Protein AF-A0A075LN74-F1 (afdb_monomer)

Secondary structure (DSSP, 8-state):
--HHHHHHHHHHTTTT--SSHHHHHHHHHHHHHHHHHHHHHHHHHHHHHHHHHHHHHHHHHHHHHHHHHTT---HHHHHHHHHHHHHHHHHHHHHHHHHHHHHHHHH-

Radius of gyration: 26.01 Å; Cα contacts (8 Å, |Δi|>4): 28; chains: 1; bounding box: 58×13×72 Å

Mean predicted aligned error: 12.72 Å

Solvent-accessible surface area (backbone atoms only — not comparable to full-atom values): 6049 Å² total; per-residue (Å²): 133,55,74,65,61,56,52,53,60,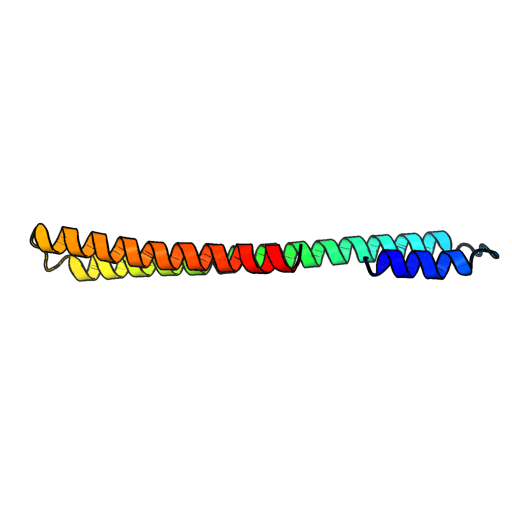58,49,65,76,62,72,86,69,91,78,70,54,64,64,58,50,51,54,50,51,51,53,50,50,54,50,51,50,51,52,50,53,51,51,52,51,51,31,51,50,54,19,49,51,43,42,50,52,38,51,49,53,50,52,55,51,52,63,70,42,67,91,60,66,58,76,68,55,46,54,52,50,53,54,53,49,50,55,53,44,49,51,30,48,54,51,21,48,46,56,40,50,51,56,48,71,72,77,107

Sequence (108 aa):
MKLVD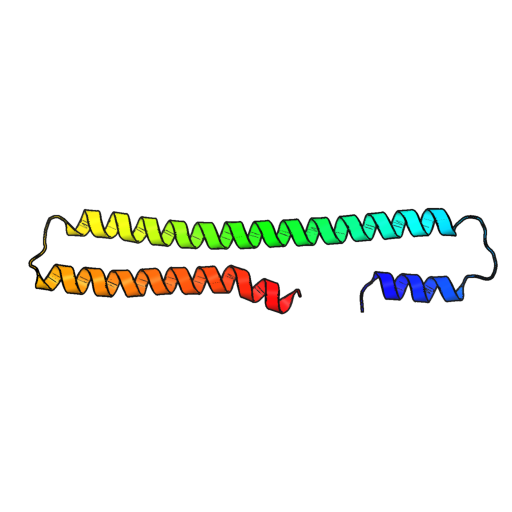KFILLNVSTADEDYGTGEVVESISDWFADFEQFMDDLVHMFLLLSSGIVLFIGILVMIISLLASMPFQSKAEMRNFWRIQTYIMLGFFITAVLIYTVPLAVFL

Structure (mmCIF, N/CA/C/O backbone):
data_AF-A0A075LN74-F1
#
_entry.id   AF-A0A075LN74-F1
#
loop_
_atom_site.group_PDB
_atom_site.id
_atom_site.type_symbol
_atom_site.label_atom_id
_atom_site.label_alt_id
_atom_site.label_comp_id
_atom_site.label_asym_id
_atom_site.label_entity_id
_atom_site.label_seq_id
_atom_site.pdbx_PDB_ins_code
_atom_site.Cartn_x
_atom_site.Cartn_y
_atom_site.Cartn_z
_atom_site.occupancy
_atom_site.B_iso_or_equiv
_atom_site.auth_seq_id
_atom_site.auth_comp_id
_atom_site.auth_asym_id
_atom_site.auth_atom_id
_atom_site.pdbx_PDB_model_num
ATOM 1 N N . MET A 1 1 ? 8.003 -1.906 -29.227 1.00 45.41 1 MET A N 1
ATOM 2 C CA . MET A 1 1 ? 9.253 -1.841 -30.013 1.00 45.41 1 MET A CA 1
ATOM 3 C C . MET A 1 1 ? 10.122 -0.810 -29.330 1.00 45.41 1 MET A C 1
ATOM 5 O O . MET A 1 1 ? 9.701 0.344 -29.263 1.00 45.41 1 MET A O 1
ATOM 9 N N . LYS A 1 2 ? 11.205 -1.247 -28.686 1.00 59.84 2 LYS A N 1
ATOM 10 C CA . LYS A 1 2 ? 12.016 -0.375 -27.831 1.00 59.84 2 LYS A CA 1
ATOM 11 C C . LYS A 1 2 ? 12.762 0.642 -28.700 1.00 59.84 2 LYS A C 1
ATOM 13 O O . LYS A 1 2 ? 12.997 0.404 -29.884 1.00 59.84 2 LYS A O 1
ATOM 18 N N . LEU A 1 3 ? 13.114 1.794 -28.129 1.00 57.31 3 LEU A N 1
ATOM 19 C CA . LEU A 1 3 ? 13.896 2.828 -28.828 1.00 57.31 3 LEU A CA 1
ATOM 20 C C 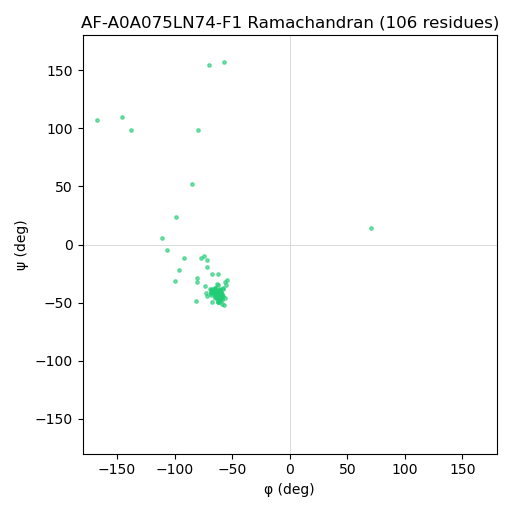. LEU A 1 3 ? 15.230 2.270 -29.351 1.00 57.31 3 LEU A C 1
ATOM 22 O O . LEU A 1 3 ? 15.670 2.650 -30.435 1.00 57.31 3 LEU A O 1
ATOM 26 N N . VAL A 1 4 ? 15.791 1.305 -28.621 1.00 55.53 4 VAL A N 1
ATOM 27 C CA . VAL A 1 4 ? 16.991 0.538 -28.972 1.00 55.53 4 VAL A CA 1
ATOM 28 C C . VAL A 1 4 ? 16.821 -0.216 -30.294 1.00 55.53 4 VAL A C 1
ATOM 30 O O . VAL A 1 4 ? 17.645 -0.051 -31.188 1.00 55.53 4 VAL A O 1
ATOM 33 N N . ASP A 1 5 ? 15.709 -0.936 -30.489 1.00 55.34 5 ASP A N 1
ATOM 34 C CA . ASP A 1 5 ? 15.438 -1.664 -31.742 1.00 55.34 5 ASP A CA 1
ATOM 35 C C . ASP A 1 5 ? 15.429 -0.719 -32.950 1.00 55.34 5 ASP A C 1
ATOM 37 O O . ASP A 1 5 ? 15.895 -1.058 -34.037 1.00 55.34 5 ASP A O 1
ATOM 41 N N . LYS A 1 6 ? 14.904 0.496 -32.752 1.00 58.91 6 LYS A N 1
ATOM 42 C CA . LYS A 1 6 ? 14.803 1.521 -33.792 1.00 58.91 6 LYS A CA 1
ATOM 43 C C . LYS A 1 6 ? 16.165 2.143 -34.115 1.00 58.91 6 LYS A C 1
ATOM 45 O O . LYS A 1 6 ? 16.424 2.432 -35.279 1.00 58.91 6 LYS A O 1
ATOM 50 N N . PHE A 1 7 ? 17.027 2.314 -33.112 1.00 56.75 7 PHE A N 1
ATOM 51 C CA . PHE A 1 7 ? 18.408 2.771 -33.288 1.00 56.75 7 PHE A CA 1
ATOM 52 C C . PHE A 1 7 ? 19.275 1.727 -33.998 1.00 56.75 7 PHE A C 1
ATOM 54 O O . PHE A 1 7 ? 19.996 2.074 -34.932 1.00 56.75 7 PHE A O 1
ATOM 61 N N . ILE A 1 8 ? 19.147 0.452 -33.623 1.00 57.09 8 ILE A N 1
ATOM 62 C CA . ILE A 1 8 ? 19.858 -0.661 -34.265 1.00 57.09 8 ILE A CA 1
ATOM 63 C C . ILE A 1 8 ? 19.442 -0.776 -35.739 1.00 57.09 8 ILE A C 1
ATOM 65 O O . ILE A 1 8 ? 20.299 -0.834 -36.618 1.00 57.09 8 ILE A O 1
ATOM 69 N N . LEU A 1 9 ? 18.139 -0.715 -36.038 1.00 55.78 9 LEU A N 1
ATOM 70 C CA . LEU A 1 9 ? 17.627 -0.747 -37.416 1.00 55.78 9 LEU A CA 1
ATOM 71 C C . LEU A 1 9 ? 18.095 0.436 -38.277 1.00 55.78 9 LEU A C 1
ATOM 73 O O . LEU A 1 9 ? 18.324 0.259 -39.472 1.00 55.78 9 LEU A O 1
ATOM 77 N N . LEU A 1 10 ? 18.242 1.630 -37.695 1.00 54.88 10 LEU A N 1
ATOM 78 C CA . LEU A 1 10 ? 18.761 2.807 -38.402 1.00 54.88 10 LEU A CA 1
ATOM 79 C C . LEU A 1 10 ? 20.255 2.662 -38.737 1.00 54.88 10 LEU A C 1
ATOM 81 O O . LEU A 1 10 ? 20.655 3.016 -39.846 1.00 54.88 10 LEU A O 1
ATOM 85 N N . ASN A 1 11 ? 21.053 2.083 -37.833 1.00 52.88 11 ASN A N 1
ATOM 86 C CA . ASN A 1 11 ? 22.504 1.940 -38.004 1.00 52.88 11 ASN A CA 1
ATOM 87 C C . ASN A 1 11 ? 22.919 0.760 -38.898 1.00 52.88 11 ASN A C 1
ATOM 89 O O . ASN A 1 11 ? 23.935 0.839 -39.586 1.00 52.88 11 ASN A O 1
ATOM 93 N N . VAL A 1 12 ? 22.118 -0.311 -38.956 1.00 51.59 12 VAL A N 1
ATOM 94 C CA . VAL A 1 12 ? 22.334 -1.415 -39.913 1.00 51.59 12 VAL A CA 1
ATOM 95 C C . VAL A 1 12 ? 22.222 -0.924 -41.366 1.00 51.59 12 VAL A C 1
ATOM 97 O O . VAL A 1 12 ? 22.855 -1.492 -42.249 1.00 51.59 12 VAL A O 1
ATOM 100 N N . SER A 1 13 ? 21.490 0.168 -41.630 1.00 50.19 13 SER A N 1
ATOM 101 C CA . SER A 1 13 ? 21.411 0.761 -42.977 1.00 50.19 13 SER A CA 1
ATOM 102 C C . SER A 1 13 ? 22.645 1.579 -43.392 1.00 50.19 13 SER A C 1
ATOM 104 O O . SER A 1 13 ? 22.774 1.919 -44.565 1.00 50.19 13 SER A O 1
ATOM 106 N N . THR A 1 14 ? 23.556 1.878 -42.458 1.00 50.84 14 THR A N 1
ATOM 107 C CA . THR A 1 14 ? 24.780 2.676 -42.679 1.00 50.84 14 THR A CA 1
ATOM 108 C C . THR A 1 14 ? 26.075 1.855 -42.590 1.00 50.84 14 THR A C 1
ATOM 110 O O . THR A 1 14 ? 27.164 2.419 -42.655 1.00 50.84 14 THR A O 1
ATOM 113 N N . ALA A 1 15 ? 25.977 0.530 -42.446 1.00 48.09 15 ALA A N 1
ATOM 114 C CA . ALA A 1 15 ? 27.088 -0.376 -42.148 1.00 48.09 15 ALA A CA 1
ATOM 115 C C . ALA A 1 15 ? 27.884 -0.854 -43.385 1.00 48.09 15 ALA A C 1
ATOM 117 O O . ALA A 1 15 ? 28.086 -2.053 -43.547 1.00 48.09 15 ALA A O 1
ATOM 118 N N . ASP A 1 16 ? 28.344 0.065 -44.241 1.00 47.47 16 ASP A N 1
ATOM 119 C CA . ASP A 1 16 ? 29.324 -0.257 -45.304 1.00 47.47 16 ASP A CA 1
ATOM 120 C C . ASP A 1 16 ? 30.743 0.281 -45.016 1.00 47.47 16 ASP A C 1
ATOM 122 O O . ASP A 1 16 ? 31.680 -0.053 -45.738 1.00 47.47 16 ASP A O 1
ATOM 126 N N . GLU A 1 17 ? 30.960 1.048 -43.938 1.00 48.88 17 GLU A N 1
ATOM 127 C CA . GLU A 1 17 ? 32.302 1.521 -43.553 1.00 48.88 17 GLU A CA 1
ATOM 128 C C . GLU A 1 17 ? 32.520 1.416 -42.031 1.00 48.88 17 GLU A C 1
ATOM 130 O O . GLU A 1 17 ? 32.080 2.259 -41.247 1.00 48.88 17 GLU A O 1
ATOM 135 N N . ASP A 1 18 ? 33.186 0.341 -41.603 1.00 53.03 18 ASP A N 1
ATOM 136 C CA . ASP A 1 18 ? 33.511 0.061 -40.201 1.00 53.03 18 ASP A CA 1
ATOM 137 C C . ASP A 1 18 ? 34.742 0.871 -39.750 1.00 53.03 18 ASP A C 1
ATOM 139 O O . ASP A 1 18 ? 35.892 0.524 -40.027 1.00 53.03 18 ASP A O 1
ATOM 143 N N . TYR A 1 19 ? 34.483 1.995 -39.078 1.00 53.09 19 TYR A N 1
ATOM 144 C CA . TYR A 1 19 ? 35.487 2.925 -38.543 1.00 53.09 19 TYR A CA 1
ATOM 145 C C . TYR A 1 19 ? 35.773 2.716 -37.040 1.00 53.09 19 TYR A C 1
ATOM 147 O O . TYR A 1 19 ? 36.186 3.653 -36.354 1.00 53.09 19 TYR A O 1
ATOM 155 N N . GLY A 1 20 ? 35.531 1.523 -36.480 1.00 56.03 20 GLY A N 1
ATOM 156 C CA . GLY A 1 20 ? 35.643 1.302 -35.026 1.00 56.03 20 GLY A CA 1
ATOM 157 C C . GLY A 1 20 ? 34.525 1.988 -34.227 1.00 56.03 20 GLY A C 1
ATOM 158 O O . GLY A 1 20 ? 34.594 2.125 -33.008 1.00 56.03 20 GLY A O 1
ATOM 159 N N . THR A 1 21 ? 33.471 2.420 -34.919 1.00 56.50 21 THR A N 1
ATOM 160 C CA . THR A 1 21 ? 32.244 2.985 -34.350 1.00 56.50 21 THR A CA 1
ATOM 161 C C . THR A 1 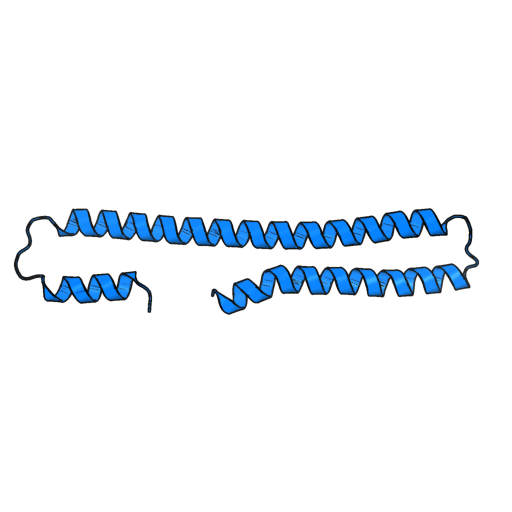21 ? 31.379 1.921 -33.674 1.00 56.50 21 THR A C 1
ATOM 163 O O . THR A 1 21 ? 30.573 2.274 -32.818 1.00 56.50 21 THR A O 1
ATOM 166 N N . GLY A 1 22 ? 31.574 0.635 -33.996 1.00 57.62 22 GLY A N 1
ATOM 167 C CA . GLY A 1 22 ? 30.864 -0.491 -33.383 1.00 57.62 22 GLY A CA 1
ATOM 168 C C . GLY A 1 22 ? 31.052 -0.582 -31.866 1.00 57.62 22 GLY A C 1
ATOM 169 O O . GLY A 1 22 ? 30.062 -0.583 -31.144 1.00 57.62 22 GLY A O 1
ATOM 170 N N . GLU A 1 23 ? 32.295 -0.548 -31.370 1.00 59.50 23 GLU A N 1
ATOM 171 C CA . GLU A 1 23 ? 32.589 -0.644 -29.925 1.00 59.50 23 GLU A CA 1
ATOM 172 C C . GLU A 1 23 ? 32.042 0.554 -29.131 1.00 59.50 23 GLU A C 1
ATOM 174 O O . GLU A 1 23 ? 31.538 0.411 -28.017 1.00 59.50 23 GLU A O 1
ATOM 179 N N . VAL A 1 24 ? 32.093 1.757 -29.715 1.00 61.25 24 VAL A N 1
ATOM 180 C CA . VAL A 1 24 ? 31.539 2.965 -29.083 1.00 61.25 24 VAL A CA 1
ATOM 181 C C . VAL A 1 24 ? 30.014 2.886 -29.024 1.00 61.25 24 VAL A C 1
ATOM 183 O O . VAL A 1 24 ? 29.425 3.222 -27.999 1.00 61.25 24 VAL A O 1
ATOM 186 N N . VAL A 1 25 ? 29.365 2.409 -30.089 1.00 61.97 25 VAL A N 1
ATOM 187 C CA . VAL A 1 25 ? 27.906 2.245 -30.142 1.00 61.97 25 VAL A CA 1
ATOM 188 C C . VAL A 1 25 ? 27.430 1.157 -29.179 1.00 61.97 25 VAL A C 1
ATOM 190 O O . VAL A 1 25 ? 26.429 1.379 -28.503 1.00 61.97 25 VAL A O 1
ATOM 193 N N . GLU A 1 26 ? 28.158 0.047 -29.060 1.00 64.81 26 GLU A N 1
ATOM 194 C CA . GLU A 1 26 ? 27.856 -1.040 -28.120 1.00 64.81 26 GLU A CA 1
ATOM 195 C C . GLU A 1 26 ? 27.977 -0.560 -26.662 1.00 64.81 26 GLU A C 1
ATOM 197 O O . GLU A 1 26 ? 27.056 -0.736 -25.864 1.00 64.81 26 GLU A O 1
ATOM 202 N N . SER A 1 27 ? 29.027 0.209 -26.342 1.00 66.62 27 SER A N 1
ATOM 203 C CA . SER A 1 27 ? 29.178 0.818 -25.010 1.00 66.62 27 SER A CA 1
ATOM 204 C C . SER A 1 27 ? 28.064 1.820 -24.666 1.00 66.62 27 SER A C 1
ATOM 206 O O . SER A 1 27 ? 27.643 1.921 -23.513 1.00 66.62 27 SER A O 1
ATOM 208 N N . ILE A 1 28 ? 27.559 2.555 -25.665 1.00 70.75 28 ILE A N 1
ATOM 209 C CA . ILE A 1 28 ? 26.448 3.496 -25.493 1.00 70.75 28 ILE A CA 1
ATOM 210 C C . ILE A 1 28 ? 25.137 2.728 -25.305 1.00 70.75 28 ILE A C 1
ATOM 212 O O . ILE A 1 28 ? 24.343 3.106 -24.444 1.00 70.75 28 ILE A O 1
ATOM 216 N N . SER A 1 29 ? 24.894 1.658 -26.068 1.00 74.56 29 SER A N 1
ATOM 217 C CA . SER A 1 29 ? 23.682 0.849 -25.911 1.00 74.56 29 SER A CA 1
ATOM 218 C C . SER A 1 29 ? 23.617 0.148 -24.561 1.00 74.56 29 SER A C 1
ATOM 220 O O . SER A 1 29 ? 22.548 0.154 -23.951 1.00 74.56 29 SER A O 1
ATOM 222 N N . ASP A 1 30 ? 24.740 -0.376 -24.069 1.00 77.81 30 ASP A N 1
ATOM 223 C CA . ASP A 1 30 ? 24.813 -1.028 -22.758 1.00 77.81 30 ASP A CA 1
ATOM 224 C C . ASP A 1 30 ? 24.538 -0.025 -21.634 1.00 77.81 30 ASP A C 1
ATOM 226 O O . ASP A 1 30 ? 23.710 -0.273 -20.760 1.00 77.81 30 ASP A O 1
ATOM 230 N N . TRP A 1 31 ? 25.124 1.174 -21.716 1.00 79.50 31 TRP A N 1
ATOM 231 C CA . TRP A 1 31 ? 24.859 2.241 -20.751 1.00 79.50 31 TRP A CA 1
ATOM 232 C C . TRP A 1 31 ? 23.388 2.688 -20.742 1.00 79.50 31 TRP A C 1
ATOM 234 O O . TRP A 1 31 ? 22.819 2.949 -19.680 1.00 79.50 31 TRP A O 1
ATOM 244 N N . PHE A 1 32 ? 22.746 2.769 -21.913 1.00 80.44 32 PHE A N 1
ATOM 245 C CA . PHE A 1 32 ? 21.318 3.088 -22.002 1.00 80.44 32 PHE A CA 1
ATOM 246 C C . PHE A 1 32 ? 20.433 1.977 -21.431 1.00 80.44 32 PHE A C 1
ATOM 248 O O . PHE A 1 32 ? 19.434 2.291 -20.785 1.00 80.44 32 PHE A O 1
ATOM 255 N N . ALA A 1 33 ? 20.792 0.709 -21.642 1.00 77.94 33 ALA A N 1
ATOM 256 C CA . ALA A 1 33 ? 20.076 -0.428 -2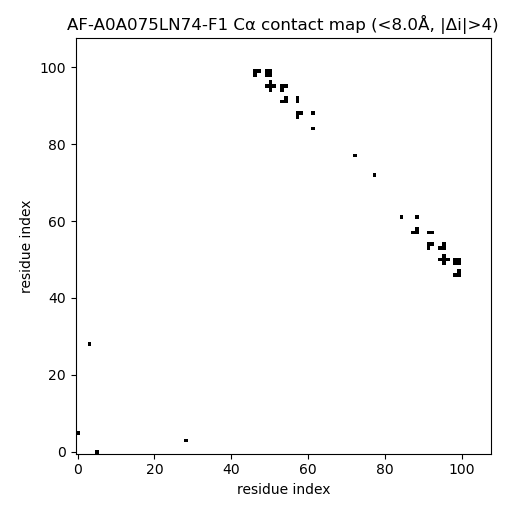1.072 1.00 77.94 33 ALA A CA 1
ATOM 257 C C . ALA A 1 33 ? 20.178 -0.443 -19.538 1.00 77.94 33 ALA A C 1
ATOM 259 O O . ALA A 1 33 ? 19.156 -0.570 -18.862 1.00 77.94 33 ALA A O 1
ATOM 260 N N . ASP A 1 34 ? 21.375 -0.209 -18.992 1.00 82.44 34 ASP A N 1
ATOM 261 C CA . ASP A 1 34 ? 21.602 -0.086 -17.548 1.00 82.44 34 ASP A CA 1
ATOM 262 C C . ASP A 1 34 ? 20.815 1.090 -16.948 1.00 82.44 34 ASP A C 1
ATOM 264 O O . ASP A 1 34 ? 20.239 0.984 -15.863 1.00 82.44 34 ASP A O 1
ATOM 268 N N . PHE A 1 35 ? 20.751 2.220 -17.658 1.00 80.38 35 PHE A N 1
ATOM 269 C CA . PHE A 1 35 ? 19.985 3.385 -17.219 1.00 80.38 35 PHE A CA 1
ATOM 270 C C . PHE A 1 35 ? 18.469 3.141 -17.252 1.00 80.38 35 PHE A C 1
ATOM 272 O O . PHE A 1 35 ? 17.769 3.531 -16.317 1.00 80.38 35 PHE A O 1
ATOM 279 N N . GLU A 1 36 ? 17.951 2.490 -18.298 1.00 81.81 36 GLU A N 1
ATOM 280 C CA . GLU A 1 36 ? 16.538 2.099 -18.391 1.00 81.81 36 GLU A CA 1
ATOM 281 C C . GLU A 1 36 ? 16.173 1.153 -17.241 1.00 81.81 36 GLU A C 1
ATOM 283 O O . GLU A 1 36 ? 15.178 1.380 -16.555 1.00 81.81 36 GLU A O 1
ATOM 288 N N . GLN A 1 37 ? 17.033 0.172 -16.952 1.00 83.06 37 GLN A N 1
ATOM 289 C CA . GLN A 1 37 ? 16.844 -0.758 -15.843 1.00 83.06 37 GLN A CA 1
ATOM 290 C C . GLN A 1 37 ? 16.886 -0.058 -14.477 1.00 83.06 37 GLN A C 1
ATOM 292 O O . GLN A 1 37 ? 16.025 -0.303 -13.635 1.00 83.06 37 GLN A O 1
ATOM 297 N N . PHE A 1 38 ? 17.825 0.869 -14.266 1.00 83.88 38 PHE A N 1
ATOM 298 C CA . PHE A 1 38 ? 17.877 1.676 -13.045 1.00 83.88 38 PHE A CA 1
ATOM 299 C C . PHE A 1 38 ? 16.602 2.507 -12.842 1.00 83.88 38 PHE A C 1
ATOM 301 O O . PHE A 1 38 ? 16.091 2.606 -11.724 1.00 83.88 38 PHE A O 1
ATOM 308 N N . MET A 1 39 ? 16.080 3.114 -13.910 1.00 85.31 39 MET A N 1
ATOM 309 C CA . MET A 1 39 ? 14.846 3.897 -13.849 1.00 85.31 39 MET A CA 1
ATOM 310 C C . MET A 1 39 ? 13.630 3.018 -13.549 1.00 85.31 39 MET A C 1
ATOM 312 O O . MET A 1 39 ? 12.800 3.409 -12.725 1.00 85.31 39 MET A O 1
ATOM 316 N N . ASP A 1 40 ? 13.549 1.830 -14.149 1.00 84.62 40 ASP A N 1
ATOM 317 C CA . ASP A 1 40 ? 12.506 0.850 -13.844 1.00 84.62 40 ASP A CA 1
ATOM 318 C C . ASP A 1 40 ? 12.568 0.418 -12.375 1.00 84.62 40 ASP A C 1
ATOM 320 O O . ASP A 1 40 ? 11.549 0.462 -11.678 1.00 84.62 40 ASP A O 1
ATOM 324 N N . ASP A 1 41 ? 13.753 0.093 -11.859 1.00 85.75 41 ASP A N 1
ATOM 325 C CA . ASP A 1 41 ? 13.951 -0.282 -10.456 1.00 85.75 41 ASP A CA 1
ATOM 326 C C . ASP A 1 41 ? 13.559 0.855 -9.498 1.00 85.75 41 ASP A C 1
ATOM 328 O O . ASP A 1 41 ? 12.906 0.627 -8.472 1.00 85.75 41 ASP A O 1
ATOM 332 N N . LEU A 1 42 ? 13.897 2.101 -9.843 1.00 86.56 42 LEU A N 1
ATOM 333 C CA . LEU A 1 42 ? 13.538 3.283 -9.061 1.00 86.56 42 LEU A CA 1
ATOM 334 C C . LEU A 1 42 ? 12.017 3.475 -9.009 1.00 86.56 42 LEU A C 1
ATOM 336 O O . LEU A 1 42 ? 11.462 3.742 -7.937 1.00 86.56 42 LEU A O 1
ATOM 340 N N . VAL A 1 43 ? 11.327 3.296 -10.138 1.00 86.56 43 VAL A N 1
ATOM 341 C CA . VAL A 1 43 ? 9.860 3.349 -10.203 1.00 86.56 43 VAL A CA 1
ATOM 342 C C . VAL A 1 43 ? 9.245 2.228 -9.365 1.00 86.56 43 VAL A C 1
ATOM 344 O O . VAL A 1 43 ? 8.364 2.500 -8.545 1.00 86.56 43 VAL A O 1
ATOM 347 N N . HIS A 1 44 ? 9.736 0.993 -9.484 1.00 86.06 44 HIS A N 1
ATOM 348 C CA . HIS A 1 44 ? 9.259 -0.141 -8.688 1.00 86.06 44 HIS A CA 1
ATOM 349 C C . HIS A 1 44 ? 9.421 0.106 -7.184 1.00 86.06 44 HIS A C 1
ATOM 351 O O . HIS A 1 44 ? 8.481 -0.126 -6.414 1.00 86.06 44 HIS A O 1
ATOM 357 N N . MET A 1 45 ? 10.576 0.624 -6.754 1.00 88.06 45 MET A N 1
ATOM 358 C CA . MET A 1 45 ? 10.807 0.992 -5.3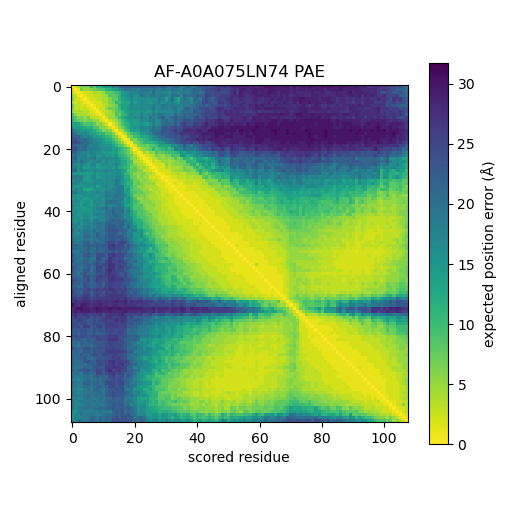56 1.00 88.06 45 MET A CA 1
ATOM 359 C C . MET A 1 45 ? 9.841 2.078 -4.883 1.00 88.06 45 MET A C 1
ATOM 361 O O . MET A 1 45 ? 9.288 1.967 -3.788 1.00 88.06 45 MET A O 1
ATOM 365 N N . PHE A 1 46 ? 9.599 3.109 -5.695 1.00 89.19 46 PHE A N 1
ATOM 366 C CA . PHE A 1 46 ? 8.692 4.197 -5.333 1.00 89.19 46 PHE A CA 1
ATOM 367 C C . PHE A 1 46 ? 7.240 3.719 -5.190 1.00 89.19 46 PHE A C 1
ATOM 369 O O . PHE A 1 46 ? 6.548 4.099 -4.240 1.00 89.19 46 PHE A O 1
ATOM 376 N N . LEU A 1 47 ? 6.781 2.850 -6.094 1.00 88.50 47 LEU A N 1
ATOM 377 C CA . LEU A 1 47 ? 5.448 2.247 -6.034 1.00 88.50 47 LEU A CA 1
ATOM 378 C C . LEU A 1 47 ? 5.286 1.355 -4.802 1.00 88.50 47 LEU A C 1
ATOM 380 O O . LEU A 1 47 ? 4.275 1.450 -4.101 1.00 88.50 47 LEU A O 1
ATOM 384 N N . LEU A 1 48 ? 6.293 0.530 -4.504 1.00 90.00 48 LEU A N 1
ATOM 385 C CA . LEU A 1 48 ? 6.297 -0.327 -3.321 1.00 90.00 48 LEU A CA 1
ATOM 386 C C . LEU A 1 48 ? 6.263 0.506 -2.033 1.00 90.00 48 LEU A C 1
ATOM 388 O O . LEU A 1 48 ? 5.458 0.234 -1.140 1.00 90.00 48 LEU A O 1
ATOM 392 N N . LEU A 1 49 ? 7.087 1.553 -1.955 1.00 93.00 49 LEU A N 1
ATOM 393 C CA . LEU A 1 49 ? 7.129 2.469 -0.818 1.00 93.00 49 LEU A CA 1
ATOM 394 C C . LEU A 1 49 ? 5.780 3.173 -0.622 1.00 93.00 49 LEU A C 1
ATOM 396 O O . LEU A 1 49 ? 5.255 3.203 0.490 1.00 93.00 49 LEU A O 1
ATOM 400 N N . SER A 1 50 ? 5.193 3.689 -1.702 1.00 90.69 50 SER A N 1
ATOM 401 C CA . SER A 1 50 ? 3.900 4.381 -1.674 1.00 90.69 50 SER A CA 1
ATOM 402 C C . SER A 1 50 ? 2.771 3.460 -1.207 1.00 90.69 50 SER A C 1
ATOM 404 O O . SER A 1 50 ? 1.980 3.834 -0.340 1.00 90.69 50 SER A O 1
ATOM 406 N N . SER A 1 51 ? 2.729 2.229 -1.722 1.00 92.19 51 SER A N 1
ATOM 407 C CA . SER A 1 51 ? 1.790 1.188 -1.291 1.00 92.19 51 SER A CA 1
ATOM 408 C C . SER A 1 51 ? 1.947 0.866 0.202 1.00 92.19 51 SER A C 1
ATOM 410 O O . SER A 1 51 ? 0.966 0.851 0.953 1.00 92.19 51 SER A O 1
ATOM 412 N N . GLY A 1 52 ? 3.191 0.710 0.664 1.00 90.81 52 GLY A N 1
ATOM 413 C CA . GLY A 1 52 ? 3.511 0.473 2.071 1.00 90.81 52 GLY A CA 1
ATOM 414 C C . GLY A 1 52 ? 3.064 1.610 2.996 1.00 90.81 52 GLY A C 1
ATOM 415 O O . GLY A 1 52 ? 2.488 1.346 4.052 1.00 90.81 52 GLY A O 1
ATOM 416 N N . ILE A 1 53 ? 3.256 2.870 2.592 1.00 94.31 53 ILE A N 1
ATOM 417 C CA . ILE A 1 53 ? 2.809 4.046 3.358 1.00 94.31 53 ILE A CA 1
ATOM 418 C C . ILE A 1 53 ? 1.285 4.037 3.531 1.00 94.31 53 ILE A C 1
ATOM 420 O O . ILE A 1 53 ? 0.792 4.280 4.633 1.00 94.31 53 ILE A O 1
ATOM 424 N N . VAL A 1 54 ? 0.526 3.714 2.482 1.00 94.38 54 VAL A N 1
ATOM 425 C CA . VAL A 1 54 ? -0.944 3.654 2.554 1.00 94.38 54 VAL A CA 1
ATOM 426 C C . VAL A 1 54 ? -1.417 2.557 3.510 1.00 94.38 54 VAL A C 1
ATOM 428 O O . VAL A 1 54 ? -2.311 2.801 4.324 1.00 94.38 54 VAL A O 1
ATOM 431 N N . LEU A 1 55 ? -0.792 1.375 3.480 1.00 93.81 55 LEU A N 1
ATOM 432 C CA . LEU A 1 55 ? -1.081 0.309 4.448 1.00 93.81 55 LEU A CA 1
ATOM 433 C C . LEU A 1 55 ? -0.756 0.738 5.880 1.00 93.81 55 LEU A C 1
ATOM 435 O O . LEU A 1 55 ? -1.546 0.493 6.794 1.00 93.81 55 LEU A O 1
ATOM 439 N N . PHE A 1 56 ? 0.379 1.408 6.076 1.00 94.38 56 PHE A N 1
ATOM 440 C CA . PHE A 1 56 ? 0.791 1.908 7.381 1.00 94.38 56 PHE A CA 1
ATOM 441 C C . PHE A 1 56 ? -0.208 2.928 7.944 1.00 94.38 56 PHE A C 1
ATOM 443 O O . PHE A 1 56 ? -0.598 2.827 9.107 1.00 94.38 56 PHE A O 1
ATOM 450 N N . ILE A 1 57 ? -0.699 3.853 7.112 1.00 94.38 57 ILE A N 1
ATOM 451 C CA . ILE A 1 57 ? -1.764 4.794 7.488 1.00 94.38 57 ILE A CA 1
ATOM 452 C C . ILE A 1 57 ? -3.030 4.037 7.911 1.00 94.38 57 ILE A C 1
ATOM 454 O O . ILE A 1 57 ? -3.605 4.360 8.950 1.00 94.38 57 ILE A O 1
ATOM 458 N N . GLY A 1 58 ? -3.439 3.004 7.168 1.00 92.00 58 GLY A N 1
ATOM 459 C CA . GLY A 1 58 ? -4.592 2.173 7.533 1.00 92.00 58 GLY A CA 1
ATOM 460 C C . GLY A 1 58 ? -4.449 1.528 8.916 1.00 92.00 58 GLY A C 1
ATOM 461 O O . GLY A 1 58 ? -5.364 1.604 9.739 1.00 92.00 58 GLY A O 1
ATOM 462 N N . ILE A 1 59 ? -3.271 0.974 9.220 1.00 93.38 59 ILE A N 1
ATOM 463 C CA . ILE A 1 59 ? -2.968 0.392 10.537 1.00 93.38 59 ILE A CA 1
ATOM 464 C C . ILE A 1 59 ? -3.026 1.458 11.637 1.00 93.38 59 I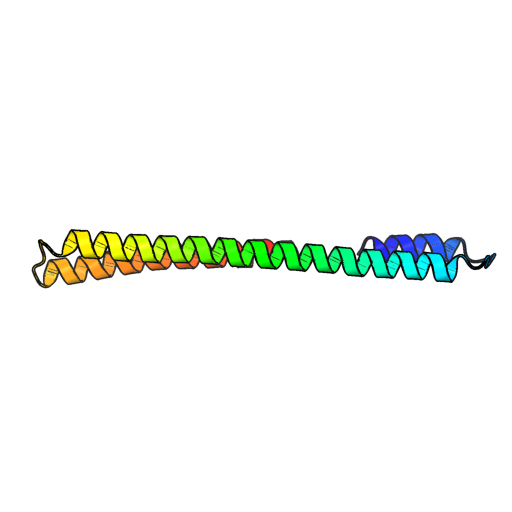LE A C 1
ATOM 466 O O . ILE A 1 59 ? -3.612 1.217 12.694 1.00 93.38 59 ILE A O 1
ATOM 470 N N . LEU A 1 60 ? -2.465 2.647 11.403 1.00 94.06 60 LEU A N 1
ATOM 471 C CA . LEU A 1 60 ? -2.533 3.746 12.368 1.00 94.06 60 LEU A CA 1
ATOM 472 C C . LEU A 1 60 ? -3.979 4.171 12.645 1.00 94.06 60 LEU A C 1
ATOM 474 O O . LEU A 1 60 ? -4.349 4.340 13.805 1.00 94.06 60 LEU A O 1
ATOM 478 N N . VAL A 1 61 ? -4.815 4.281 11.610 1.00 91.88 61 VAL A N 1
ATOM 479 C CA . VAL A 1 61 ? -6.247 4.591 11.759 1.00 91.88 61 VAL A CA 1
ATOM 480 C C . VAL A 1 61 ? -6.943 3.541 12.625 1.00 91.88 61 VAL A C 1
ATOM 482 O O . VAL A 1 61 ? -7.711 3.905 13.521 1.00 91.88 61 VAL A O 1
ATOM 485 N N . MET A 1 62 ? -6.643 2.256 12.419 1.00 90.81 62 MET A N 1
ATOM 486 C CA . MET A 1 62 ? -7.179 1.166 13.237 1.00 90.81 62 MET A CA 1
ATOM 487 C C . MET A 1 62 ? 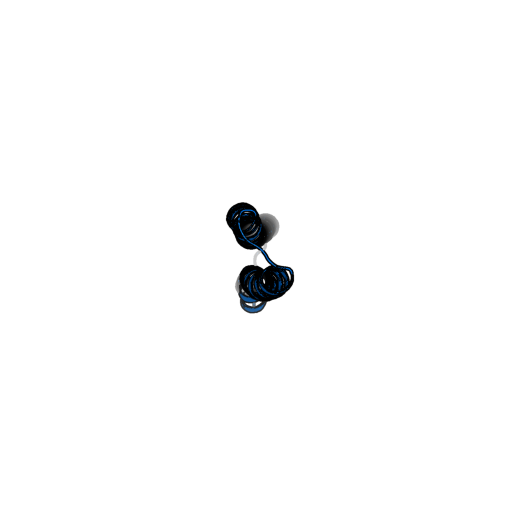-6.760 1.305 14.708 1.00 90.81 62 MET A C 1
ATOM 489 O O . MET A 1 62 ? -7.612 1.214 15.591 1.00 90.81 62 MET A O 1
ATOM 493 N N . ILE A 1 63 ? -5.477 1.571 14.983 1.00 90.88 63 ILE A N 1
ATOM 494 C CA . ILE A 1 63 ? -4.951 1.740 16.349 1.00 90.88 63 ILE A CA 1
ATOM 495 C C . ILE A 1 63 ? -5.615 2.931 17.048 1.00 90.88 63 ILE A C 1
ATOM 497 O O . ILE A 1 63 ? -6.108 2.787 18.165 1.00 90.88 63 ILE A O 1
ATOM 501 N N . ILE A 1 64 ? -5.672 4.094 16.392 1.00 91.12 64 ILE A N 1
ATOM 502 C CA . ILE A 1 64 ? -6.288 5.308 16.951 1.00 91.12 64 ILE A CA 1
ATOM 503 C C . ILE A 1 64 ? -7.768 5.063 17.247 1.00 91.12 64 ILE A C 1
ATOM 505 O O . ILE A 1 64 ? -8.259 5.418 18.317 1.00 91.12 64 ILE A O 1
ATOM 509 N N . SER A 1 65 ? -8.471 4.409 16.324 1.00 88.25 65 SER A N 1
ATOM 510 C CA . SER A 1 65 ? -9.885 4.089 16.500 1.00 88.25 65 SER A CA 1
ATOM 511 C C . SER A 1 65 ? -10.122 3.119 17.657 1.00 88.25 65 SER A C 1
ATOM 513 O O . SER A 1 65 ? -11.099 3.270 18.383 1.00 88.25 65 SER A O 1
ATOM 515 N N . LEU A 1 66 ? -9.232 2.139 17.843 1.00 86.00 66 LEU A N 1
ATOM 516 C CA . LEU A 1 66 ? -9.311 1.166 18.932 1.00 86.00 66 LEU A CA 1
ATOM 517 C C . LEU A 1 66 ? -9.064 1.833 20.292 1.00 86.00 66 LEU A C 1
ATOM 519 O O . LEU A 1 66 ? -9.776 1.558 21.254 1.00 86.00 66 LEU A O 1
ATOM 523 N N . LEU A 1 67 ? -8.098 2.753 20.364 1.00 86.12 67 LEU A N 1
ATOM 524 C CA . LEU A 1 67 ? -7.849 3.563 21.560 1.00 86.12 67 LEU A CA 1
ATOM 525 C C . LEU A 1 67 ? -9.048 4.465 21.889 1.00 86.12 67 LEU A C 1
ATOM 527 O O . LEU A 1 67 ? -9.437 4.568 23.050 1.00 86.12 67 LEU A O 1
ATOM 531 N N . ALA A 1 68 ? -9.673 5.065 20.873 1.00 82.88 68 ALA A N 1
ATOM 532 C CA . ALA A 1 68 ? -10.865 5.893 21.038 1.00 82.88 68 ALA A CA 1
ATOM 533 C C . ALA A 1 68 ? -12.107 5.094 21.474 1.00 82.88 68 ALA A C 1
ATOM 535 O O . ALA A 1 68 ? -13.004 5.661 22.096 1.00 82.88 68 ALA A O 1
ATOM 536 N N . SER A 1 69 ? -12.169 3.792 21.174 1.00 74.81 69 SER A N 1
ATOM 537 C CA . SER A 1 69 ? -13.305 2.932 21.514 1.00 74.81 69 SER A CA 1
ATOM 538 C C . SER A 1 69 ? -13.181 2.209 22.861 1.00 74.81 69 SER A C 1
ATOM 540 O O . SER A 1 69 ? -14.174 1.678 23.344 1.00 74.81 69 SER A O 1
ATOM 542 N N . MET A 1 70 ? -12.009 2.205 23.510 1.00 67.06 70 MET A N 1
ATOM 543 C CA . MET A 1 70 ? -11.829 1.606 24.846 1.00 67.06 70 MET A CA 1
ATOM 544 C C . MET A 1 70 ? -12.766 2.128 25.960 1.00 67.06 70 MET A C 1
ATOM 546 O O . MET A 1 70 ? -13.140 1.316 26.808 1.00 67.06 70 MET A O 1
ATOM 550 N N . PRO A 1 71 ? -13.170 3.416 26.020 1.00 68.19 71 PRO A N 1
ATOM 551 C CA . PRO A 1 71 ? -14.019 3.897 27.115 1.00 68.19 71 PRO A CA 1
ATOM 552 C C . PRO A 1 71 ? -15.493 3.462 27.029 1.00 68.19 71 PRO A C 1
ATOM 554 O O . PRO A 1 71 ? -16.227 3.633 28.000 1.00 68.19 71 PRO A O 1
ATOM 557 N N . PHE A 1 72 ? -15.943 2.877 25.916 1.00 60.91 72 PHE A N 1
ATOM 558 C CA . PHE A 1 72 ? -17.333 2.463 25.728 1.00 60.91 72 PHE A CA 1
ATOM 559 C C . PHE A 1 72 ? -17.359 1.194 24.899 1.00 60.91 72 PHE A C 1
ATOM 561 O O . PHE A 1 72 ? -17.077 1.297 23.714 1.00 60.91 72 PHE A O 1
ATOM 568 N N . GLN A 1 73 ? -17.711 0.025 25.450 1.00 63.81 73 GLN A N 1
ATOM 569 C CA . GLN A 1 73 ? -18.225 -1.046 24.590 1.00 63.81 73 GLN A CA 1
ATOM 570 C C . GLN A 1 73 ? -18.881 -2.204 25.344 1.00 63.81 73 GLN A C 1
ATOM 572 O O . GLN A 1 73 ? -18.240 -3.087 25.916 1.00 63.81 73 GLN A O 1
ATOM 577 N N . SER A 1 74 ? -20.206 -2.254 25.250 1.00 78.62 74 SER A N 1
ATOM 578 C CA . SER A 1 74 ? -20.933 -3.516 25.348 1.00 78.62 74 SER A CA 1
ATOM 579 C C . SER A 1 74 ? -20.432 -4.503 24.274 1.00 78.62 74 SER A C 1
ATOM 581 O O . SER A 1 74 ? -19.919 -4.111 23.222 1.00 78.62 74 SER A O 1
ATOM 583 N N . LYS A 1 75 ? -20.616 -5.816 24.484 1.00 80.12 75 LYS A N 1
ATOM 584 C CA . LYS A 1 75 ? -20.190 -6.851 23.512 1.00 80.12 75 LYS A CA 1
ATOM 585 C C . LYS A 1 75 ? -20.754 -6.627 22.096 1.00 80.12 75 LYS A C 1
ATOM 587 O O . LYS A 1 75 ? -20.115 -7.007 21.116 1.00 80.12 75 LYS A O 1
ATOM 592 N N . ALA A 1 76 ? -21.944 -6.030 21.987 1.00 83.62 76 ALA A N 1
ATOM 593 C CA . ALA A 1 76 ? -22.600 -5.751 20.711 1.00 83.62 76 ALA A CA 1
ATOM 594 C C . ALA A 1 76 ? -21.917 -4.608 19.942 1.00 83.62 76 ALA A C 1
ATOM 596 O O . ALA A 1 76 ? -21.657 -4.738 18.745 1.00 83.62 76 ALA A O 1
ATOM 597 N N . GLU A 1 77 ? -21.568 -3.521 20.630 1.00 82.62 77 GLU A N 1
ATOM 598 C CA . GLU A 1 77 ? -20.859 -2.383 20.038 1.00 82.62 77 GLU A CA 1
ATOM 599 C C . GLU A 1 77 ? -19.459 -2.784 19.572 1.00 82.62 77 GLU A C 1
ATOM 601 O O . GLU A 1 77 ? -19.040 -2.379 18.490 1.00 82.62 77 GLU A O 1
ATOM 606 N N . MET A 1 78 ? -18.775 -3.660 20.318 1.00 82.50 78 MET A N 1
ATOM 607 C CA . MET A 1 78 ? -17.418 -4.083 19.968 1.00 82.50 78 MET A CA 1
ATOM 608 C C . MET A 1 78 ? -17.424 -4.920 18.691 1.00 82.50 78 MET A C 1
ATOM 610 O O . MET A 1 78 ? -16.584 -4.743 17.813 1.00 82.50 78 MET A O 1
ATOM 614 N N . ARG A 1 79 ? -18.433 -5.783 18.527 1.00 85.38 79 ARG A N 1
ATOM 615 C CA . ARG A 1 79 ? -18.618 -6.556 17.295 1.00 85.38 79 ARG A CA 1
ATOM 616 C C . ARG A 1 79 ? -18.862 -5.655 16.081 1.00 85.38 79 ARG A C 1
ATOM 618 O O . ARG A 1 79 ? -18.294 -5.906 15.019 1.00 85.38 79 ARG A O 1
ATOM 625 N N . ASN A 1 80 ? -19.690 -4.621 16.229 1.00 86.19 80 ASN A N 1
ATOM 626 C CA . ASN A 1 80 ? -19.953 -3.663 15.152 1.00 86.19 80 ASN A CA 1
ATOM 627 C C . ASN A 1 80 ? -18.718 -2.817 14.826 1.00 86.19 80 ASN A C 1
ATOM 629 O O . ASN A 1 80 ? -18.424 -2.616 13.649 1.00 86.19 80 ASN A O 1
ATOM 633 N N . PHE A 1 81 ? -17.964 -2.392 15.840 1.00 86.94 81 PHE A N 1
ATOM 634 C CA . PHE A 1 81 ? -16.700 -1.682 15.669 1.00 86.94 81 PHE A CA 1
ATOM 635 C C . PHE A 1 81 ? -15.704 -2.498 14.842 1.00 86.94 81 PHE A C 1
ATOM 637 O O . PHE A 1 81 ? -15.223 -2.013 13.820 1.00 86.94 81 PHE A O 1
ATOM 644 N N . TRP A 1 82 ? -15.463 -3.760 15.214 1.00 86.88 82 TRP A N 1
ATOM 645 C CA . TRP A 1 82 ? -14.567 -4.641 14.462 1.00 86.88 82 TRP A CA 1
ATOM 646 C C . TRP A 1 82 ? -15.028 -4.836 13.020 1.00 86.88 82 TRP A C 1
ATOM 648 O O . TRP A 1 82 ? -14.211 -4.774 12.108 1.00 86.88 82 TRP A O 1
ATOM 658 N N . ARG A 1 83 ? -16.337 -4.994 12.792 1.00 90.44 83 ARG A N 1
ATOM 659 C CA . ARG A 1 83 ? -16.889 -5.124 11.439 1.00 90.44 83 ARG A CA 1
ATOM 660 C C . ARG A 1 83 ? -16.612 -3.882 10.586 1.00 90.44 83 ARG A C 1
ATOM 662 O O . ARG A 1 83 ? -16.201 -4.022 9.438 1.00 90.44 83 ARG A O 1
ATOM 669 N N . ILE A 1 84 ? -16.817 -2.686 11.137 1.00 90.25 84 ILE A N 1
ATOM 670 C CA . ILE A 1 84 ? -16.534 -1.420 10.445 1.00 90.25 84 ILE A CA 1
ATOM 671 C C . ILE A 1 84 ? -15.031 -1.283 10.178 1.00 90.25 84 ILE A C 1
ATOM 673 O O . ILE A 1 84 ? -14.641 -0.995 9.049 1.00 90.25 84 ILE A O 1
ATOM 677 N N . GLN A 1 85 ? -14.187 -1.559 11.174 1.00 89.88 85 GLN A N 1
ATOM 678 C CA . GLN A 1 85 ? -12.733 -1.495 11.017 1.00 89.88 85 GLN A CA 1
ATOM 679 C C . GLN A 1 85 ? -12.210 -2.461 9.958 1.00 89.88 85 GLN A C 1
ATOM 681 O O . GLN A 1 85 ? -11.340 -2.094 9.175 1.00 89.88 85 GLN A O 1
ATOM 686 N N . THR A 1 86 ? -12.771 -3.669 9.861 1.00 91.38 86 THR A N 1
ATOM 687 C CA . THR A 1 86 ? -12.419 -4.609 8.792 1.00 91.38 86 THR A CA 1
ATOM 688 C C . THR A 1 86 ? -12.724 -4.034 7.410 1.00 91.38 86 THR A C 1
ATOM 690 O O . THR A 1 86 ? -11.887 -4.159 6.520 1.00 91.38 86 THR A O 1
ATOM 693 N N . TYR A 1 87 ? -13.872 -3.374 7.213 1.00 93.94 87 TYR A N 1
ATOM 694 C CA . TYR A 1 87 ? -14.183 -2.735 5.928 1.00 93.94 87 TYR A CA 1
ATOM 695 C C . TYR A 1 87 ? -13.233 -1.578 5.607 1.00 93.94 87 TYR A C 1
ATOM 697 O O . TYR A 1 87 ? -12.794 -1.452 4.466 1.00 93.94 87 TYR A O 1
ATOM 705 N N . ILE A 1 88 ? -12.878 -0.769 6.608 1.00 91.56 88 ILE A N 1
ATOM 706 C CA . ILE A 1 88 ? -11.910 0.323 6.450 1.00 91.56 88 ILE A CA 1
ATOM 707 C C . ILE A 1 88 ? -10.538 -0.239 6.047 1.00 91.56 88 ILE A C 1
ATOM 709 O O . ILE A 1 88 ? -9.966 0.196 5.049 1.00 91.56 88 ILE A O 1
ATOM 713 N N . MET A 1 89 ? -10.045 -1.257 6.760 1.00 93.75 89 MET A N 1
ATOM 714 C CA . MET A 1 89 ? -8.773 -1.924 6.456 1.00 93.75 89 MET A CA 1
ATOM 715 C C . MET A 1 89 ? -8.766 -2.574 5.071 1.00 93.75 89 MET A C 1
ATOM 717 O O . MET A 1 89 ? -7.769 -2.477 4.359 1.00 93.75 89 MET A O 1
ATOM 721 N N . LEU A 1 90 ? -9.878 -3.187 4.656 1.00 94.88 90 LEU A N 1
ATOM 722 C CA . LEU A 1 90 ? -10.045 -3.707 3.296 1.00 94.88 90 LEU A CA 1
ATOM 723 C C . LEU A 1 90 ? -9.922 -2.599 2.245 1.00 94.88 90 LEU A C 1
ATOM 725 O O . LEU A 1 90 ? -9.260 -2.804 1.233 1.00 94.88 90 LEU A O 1
ATOM 729 N N . GLY A 1 91 ? -10.504 -1.422 2.489 1.00 94.00 91 GLY A N 1
ATOM 730 C CA . GLY A 1 91 ? -10.377 -0.268 1.595 1.00 94.00 91 GLY A CA 1
ATOM 731 C C . GLY A 1 91 ? -8.926 0.193 1.431 1.00 94.00 91 GLY A C 1
ATOM 732 O O . GLY A 1 91 ? -8.455 0.360 0.303 1.00 94.00 91 GLY A O 1
ATOM 733 N N . PHE A 1 92 ? -8.190 0.332 2.538 1.00 94.00 92 PHE A N 1
ATOM 734 C CA . PHE A 1 92 ? -6.758 0.658 2.503 1.00 94.00 92 PHE A CA 1
ATOM 735 C C . PHE A 1 92 ? -5.942 -0.410 1.775 1.00 94.00 92 PHE A C 1
ATOM 737 O O . PHE A 1 92 ? -5.097 -0.072 0.949 1.00 94.00 92 PHE A O 1
ATOM 744 N N . PHE A 1 93 ? -6.225 -1.688 2.032 1.00 94.19 93 PHE A N 1
ATOM 745 C CA . PHE A 1 93 ? -5.552 -2.799 1.367 1.00 94.19 93 PHE A CA 1
ATOM 746 C C . PHE A 1 93 ? -5.773 -2.782 -0.147 1.00 94.19 93 PHE A C 1
ATOM 748 O O . PHE A 1 93 ? -4.808 -2.822 -0.905 1.00 94.19 93 PHE A O 1
ATOM 755 N N . ILE A 1 94 ? -7.024 -2.649 -0.598 1.00 94.88 94 ILE A N 1
ATOM 756 C CA . ILE A 1 94 ? -7.355 -2.558 -2.027 1.00 94.88 94 ILE A CA 1
ATOM 757 C C . ILE A 1 94 ? -6.638 -1.363 -2.661 1.00 94.88 94 ILE A C 1
ATOM 759 O O . ILE A 1 94 ? -6.044 -1.497 -3.725 1.00 94.88 94 ILE A O 1
ATOM 763 N N . THR A 1 95 ? -6.640 -0.210 -1.991 1.00 93.69 95 THR A N 1
ATOM 764 C CA . THR A 1 95 ? -5.982 1.004 -2.493 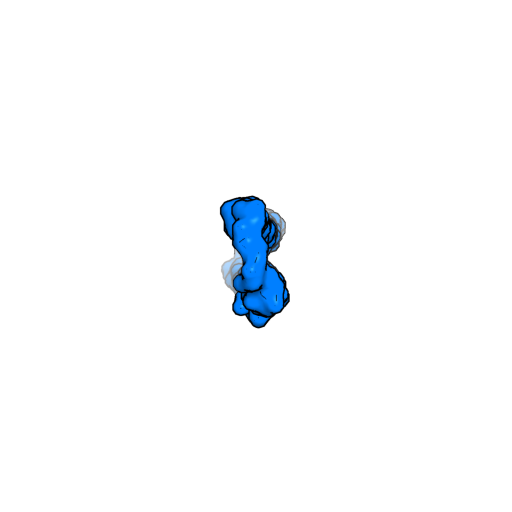1.00 93.69 95 THR A CA 1
ATOM 765 C C . THR A 1 95 ? -4.474 0.802 -2.638 1.00 93.69 95 THR A C 1
ATOM 767 O O . THR A 1 95 ? -3.904 1.139 -3.672 1.00 93.69 95 THR A O 1
ATOM 770 N N . ALA A 1 96 ? -3.828 0.202 -1.638 1.00 92.75 96 ALA A N 1
ATOM 771 C CA . ALA A 1 96 ? -2.402 -0.097 -1.664 1.00 92.75 96 ALA A CA 1
ATOM 772 C C . ALA A 1 96 ? -2.031 -1.084 -2.781 1.00 92.75 96 ALA A C 1
ATOM 774 O O . ALA A 1 96 ? -1.027 -0.882 -3.466 1.00 92.75 96 ALA A O 1
ATOM 775 N N . VAL A 1 97 ? -2.852 -2.117 -2.999 1.00 92.75 97 VAL A N 1
ATOM 776 C CA . VAL A 1 97 ? -2.677 -3.054 -4.117 1.00 92.75 97 VAL A CA 1
ATOM 777 C C . VAL A 1 97 ? -2.801 -2.315 -5.444 1.00 92.75 97 VAL A C 1
ATOM 779 O O . VAL A 1 97 ? -1.904 -2.429 -6.268 1.00 92.75 97 VAL A O 1
ATOM 782 N N . LEU A 1 98 ? -3.844 -1.501 -5.632 1.00 92.00 98 LEU A N 1
ATOM 783 C CA . LEU A 1 98 ? -4.060 -0.760 -6.878 1.00 92.00 98 LEU A CA 1
ATOM 784 C C . LEU A 1 98 ? -2.913 0.205 -7.200 1.00 92.00 98 LEU A C 1
ATOM 786 O O . LEU A 1 98 ? -2.497 0.273 -8.353 1.00 92.00 98 LEU A O 1
ATOM 790 N N . ILE A 1 99 ? -2.373 0.909 -6.199 1.00 89.88 99 ILE A N 1
ATOM 791 C CA . ILE A 1 99 ? -1.213 1.801 -6.370 1.00 89.88 99 ILE A CA 1
ATOM 792 C C . ILE A 1 99 ? -0.009 1.042 -6.923 1.00 89.88 99 ILE A C 1
ATOM 794 O O . ILE A 1 99 ? 0.721 1.583 -7.744 1.00 89.88 99 ILE A O 1
ATOM 798 N N . TYR A 1 100 ? 0.196 -0.199 -6.488 1.00 86.88 100 TYR A N 1
ATOM 799 C CA . TYR A 1 100 ? 1.313 -1.008 -6.952 1.00 86.88 100 TYR A CA 1
ATOM 800 C C . TYR A 1 100 ? 1.023 -1.660 -8.311 1.00 86.88 100 TYR A C 1
ATOM 802 O O . TYR A 1 100 ? 1.823 -1.559 -9.236 1.00 86.88 100 TYR A O 1
ATOM 810 N N . THR A 1 101 ? -0.136 -2.302 -8.467 1.00 85.31 101 THR A N 1
ATOM 811 C CA . THR A 1 101 ? -0.427 -3.150 -9.629 1.00 85.31 101 THR A CA 1
ATOM 812 C C . THR A 1 101 ? -0.856 -2.377 -10.869 1.00 85.31 101 THR A C 1
ATOM 814 O O . THR A 1 101 ? -0.594 -2.844 -11.971 1.00 85.31 101 THR A O 1
ATOM 817 N N . VAL A 1 102 ? -1.540 -1.233 -10.732 1.00 86.94 102 VAL A N 1
ATOM 818 C CA . VAL A 1 102 ? -2.041 -0.483 -11.900 1.00 86.94 102 VAL A CA 1
ATOM 819 C C . VAL A 1 102 ? -0.892 0.103 -12.721 1.00 86.94 102 VAL A C 1
ATOM 821 O O . VAL A 1 102 ? -0.883 -0.124 -13.926 1.00 86.94 102 VAL A O 1
ATOM 824 N N . PRO A 1 103 ? 0.096 0.800 -12.129 1.00 82.31 103 PRO A N 1
ATOM 825 C CA . PRO A 1 103 ? 1.230 1.296 -12.899 1.00 82.31 103 PRO A CA 1
ATOM 826 C C . PRO A 1 103 ? 2.039 0.148 -13.501 1.00 82.31 103 PRO A C 1
ATOM 828 O O . PRO A 1 103 ? 2.360 0.207 -14.681 1.00 82.31 103 PRO A O 1
ATOM 831 N N . LEU A 1 104 ? 2.273 -0.934 -12.749 1.00 78.81 104 LEU A N 1
ATOM 832 C CA . LEU A 1 104 ? 2.951 -2.114 -13.289 1.00 78.81 104 LEU A CA 1
ATOM 833 C C . LEU A 1 104 ? 2.239 -2.673 -14.521 1.00 78.81 104 LEU A C 1
ATOM 835 O O . LEU A 1 104 ? 2.888 -2.899 -15.524 1.00 78.81 104 LEU A O 1
ATOM 839 N N . ALA A 1 105 ? 0.915 -2.827 -14.494 1.00 79.12 105 ALA A N 1
ATOM 840 C CA . ALA A 1 105 ? 0.158 -3.363 -15.628 1.00 79.12 105 ALA A CA 1
ATOM 841 C C . ALA A 1 105 ? 0.045 -2.414 -16.840 1.00 79.12 105 ALA A C 1
ATOM 843 O O . ALA A 1 105 ? -0.437 -2.832 -17.890 1.00 79.12 105 ALA A O 1
ATOM 844 N N . VAL A 1 106 ? 0.387 -1.132 -16.680 1.00 73.31 106 VAL A N 1
ATOM 845 C CA . VAL A 1 106 ? 0.353 -0.129 -17.759 1.00 73.31 106 VAL A CA 1
ATOM 846 C C . VAL A 1 106 ? 1.746 0.108 -18.345 1.00 73.31 106 VAL A C 1
ATOM 848 O O . VAL A 1 106 ? 1.852 0.433 -19.527 1.00 73.31 106 VAL A O 1
ATOM 851 N N . PHE A 1 107 ? 2.796 -0.018 -17.529 1.00 62.47 107 PHE A N 1
ATOM 852 C CA . PHE A 1 107 ? 4.184 0.217 -17.931 1.00 62.47 107 PHE A CA 1
ATOM 853 C C . PHE A 1 107 ? 4.948 -1.067 -18.326 1.00 62.47 107 PHE A C 1
ATOM 855 O O . PHE A 1 107 ? 5.904 -0.944 -19.089 1.00 62.47 107 PHE A O 1
ATOM 862 N N . LEU A 1 108 ? 4.520 -2.262 -17.882 1.00 56.66 108 LEU A N 1
ATOM 863 C CA . LEU A 1 108 ? 4.970 -3.580 -18.385 1.00 56.66 108 LEU A CA 1
ATOM 864 C C . LEU A 1 108 ? 4.028 -4.122 -19.467 1.00 56.66 108 LEU A C 1
ATOM 866 O O . LEU A 1 108 ? 4.546 -4.749 -20.419 1.00 56.66 108 LEU A O 1
#

Organism: NCBI:txid361277

pLDDT: mean 77.96, std 15.17, range [45.41, 94.88]

Foldseek 3Di:
DDPLVVVVVVVVVVPPDPPVVVVVVVVVSVVVVVVVVVVVVVVLVVLLVVLVVLLVVLVVVLVVLVVVCVVDDDPVVVVVSVVVSVVSSVVSNVVSCCSNVVCVVVVD